Protein AF-A0AA44MS70-F1 (afdb_monomer_lite)

pLDDT: mean 76.44, std 12.52, range [34.97, 92.5]

Radius of gyration: 15.58 Å; chains: 1; bounding box: 32×40×52 Å

Foldseek 3Di:
DDDPPPQPPLPPPPCVVCVVLNDQDDDDQLQVLLVVQLVVVLVVLQQWLEWEQEPVRDIGHHPDPPGWYKYADASSSLSSQCSVPNPVSNVSCDSNRRIDTPCVVCVVPTDRPDPDPDDD

Organism: Streptococcus pneumoniae (NCBI:txid1313)

Structure (mmCIF, N/CA/C/O backbone):
data_AF-A0AA44MS70-F1
#
_entry.id   AF-A0AA44MS70-F1
#
loop_
_atom_site.group_PDB
_atom_site.id
_atom_site.type_symbol
_atom_site.label_atom_id
_atom_site.label_alt_id
_atom_site.label_comp_id
_atom_site.label_asym_id
_atom_site.label_entity_id
_atom_site.label_seq_id
_atom_site.pdbx_PDB_ins_code
_atom_site.Cartn_x
_atom_site.Cartn_y
_atom_site.Cartn_z
_atom_site.occupancy
_atom_site.B_iso_or_equiv
_atom_site.auth_seq_id
_atom_site.auth_comp_id
_atom_site.auth_asym_id
_atom_site.auth_atom_id
_atom_site.pdbx_PDB_model_num
ATOM 1 N N . MET A 1 1 ? -9.949 -15.477 16.845 1.00 34.97 1 MET A N 1
ATOM 2 C CA . MET A 1 1 ? -10.488 -14.371 16.024 1.00 34.97 1 M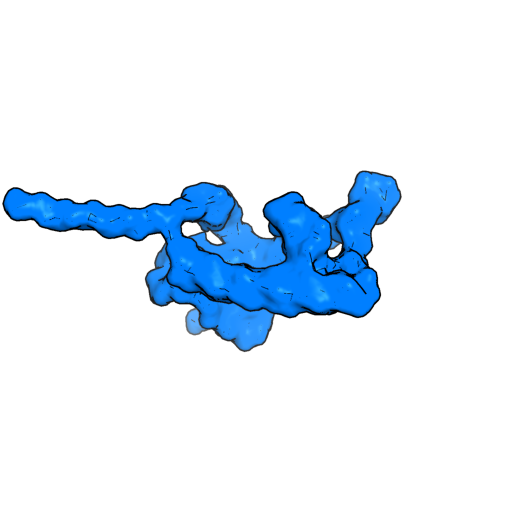ET A CA 1
ATOM 3 C C . MET A 1 1 ? -10.010 -14.583 14.599 1.00 34.97 1 MET A C 1
ATOM 5 O O . MET A 1 1 ? -8.809 -14.562 14.370 1.00 34.97 1 MET A O 1
ATOM 9 N N . THR A 1 2 ? -10.920 -14.893 13.683 1.00 37.78 2 THR A N 1
ATOM 10 C CA . THR A 1 2 ? -10.618 -15.271 12.297 1.00 37.78 2 THR A CA 1
ATOM 11 C C . THR A 1 2 ? -10.586 -14.002 11.450 1.00 37.78 2 THR A C 1
ATOM 13 O O . THR A 1 2 ? -11.607 -13.334 11.302 1.00 37.78 2 THR A O 1
ATOM 16 N N . VAL A 1 3 ? -9.416 -13.615 10.943 1.00 45.78 3 VAL A N 1
ATOM 17 C CA . VAL A 1 3 ? -9.315 -12.532 9.959 1.00 45.78 3 VAL A CA 1
ATOM 18 C C . VAL A 1 3 ? -9.850 -13.057 8.630 1.00 45.78 3 VAL A C 1
ATOM 20 O O . VAL A 1 3 ? -9.174 -13.793 7.923 1.00 45.78 3 VAL A O 1
ATOM 23 N N . GLU A 1 4 ? -11.102 -12.733 8.315 1.00 47.69 4 GLU A N 1
ATOM 24 C CA . GLU A 1 4 ? -11.677 -12.980 6.992 1.00 47.69 4 GLU A CA 1
ATOM 25 C C . GLU A 1 4 ? -10.878 -12.196 5.942 1.00 47.69 4 GLU A C 1
ATOM 27 O O . GLU A 1 4 ? -11.024 -10.976 5.801 1.00 47.69 4 GLU A O 1
ATOM 32 N N . THR A 1 5 ? -10.022 -12.907 5.217 1.00 53.03 5 THR A N 1
ATOM 33 C CA . THR A 1 5 ? -9.290 -12.439 4.043 1.00 53.03 5 THR A CA 1
ATOM 34 C C . THR A 1 5 ? -10.297 -12.084 2.950 1.00 53.03 5 THR A C 1
ATOM 36 O O . THR A 1 5 ? -10.779 -12.945 2.220 1.00 53.03 5 THR A O 1
ATOM 39 N N . SER A 1 6 ? -10.648 -10.802 2.829 1.00 57.31 6 SER A N 1
ATOM 40 C CA . SER A 1 6 ? -11.398 -10.307 1.672 1.00 57.31 6 SER A CA 1
ATOM 41 C C . SER A 1 6 ? -10.504 -10.320 0.448 1.00 57.31 6 SER A C 1
ATOM 43 O O . SER A 1 6 ? -9.782 -9.365 0.184 1.00 57.31 6 SER A O 1
ATOM 45 N N . GLN A 1 7 ? -10.550 -11.423 -0.287 1.00 49.72 7 GLN A N 1
ATOM 46 C CA . GLN A 1 7 ? -9.958 -11.525 -1.605 1.00 49.72 7 GLN A CA 1
ATOM 47 C C . GLN A 1 7 ? -10.969 -10.944 -2.598 1.00 49.72 7 GLN A C 1
ATOM 49 O O . GLN A 1 7 ? -12.010 -11.549 -2.848 1.00 49.72 7 GLN A O 1
ATOM 54 N N . THR A 1 8 ? -10.706 -9.755 -3.148 1.00 54.75 8 THR A N 1
ATOM 55 C CA . THR A 1 8 ? -11.412 -9.344 -4.368 1.00 54.75 8 THR A CA 1
ATOM 56 C C . THR A 1 8 ? -11.037 -10.378 -5.431 1.00 54.75 8 THR A C 1
ATOM 58 O O . THR A 1 8 ? -9.835 -10.568 -5.651 1.00 54.75 8 THR A O 1
ATOM 61 N N . PRO A 1 9 ? -11.990 -11.089 -6.064 1.00 47.00 9 PRO A N 1
ATOM 62 C CA . PRO A 1 9 ? -11.649 -11.975 -7.161 1.00 47.00 9 PRO A CA 1
ATOM 63 C C . PRO A 1 9 ? -10.962 -11.117 -8.217 1.00 47.00 9 PRO A C 1
ATOM 65 O O . PRO A 1 9 ? -11.544 -10.169 -8.741 1.00 47.00 9 PRO A O 1
ATOM 68 N N . SER A 1 10 ? -9.687 -11.415 -8.462 1.00 54.09 10 SER A N 1
ATOM 69 C CA . SER A 1 10 ? -8.934 -10.875 -9.582 1.00 54.09 10 SER A CA 1
ATOM 70 C C . SER A 1 10 ? -9.617 -11.412 -10.835 1.00 54.09 10 SER A C 1
ATOM 72 O O . SER A 1 10 ? -9.248 -12.461 -11.354 1.00 54.09 10 SER A O 1
ATOM 74 N N . ALA A 1 11 ? -10.699 -10.759 -11.267 1.00 56.47 11 ALA A N 1
ATOM 75 C CA . ALA A 1 11 ? -11.192 -10.906 -12.621 1.00 56.47 11 ALA A CA 1
ATOM 76 C C . ALA A 1 11 ? -9.963 -10.667 -13.495 1.00 56.47 11 ALA A C 1
ATOM 78 O O . ALA A 1 11 ? -9.352 -9.602 -13.387 1.00 56.47 11 ALA A O 1
ATOM 79 N N . ALA A 1 12 ? -9.522 -11.703 -14.214 1.00 60.31 12 ALA A N 1
ATOM 80 C CA . ALA A 1 12 ? -8.291 -11.666 -14.985 1.00 60.31 12 ALA A CA 1
ATOM 81 C C . ALA A 1 12 ? -8.294 -10.376 -15.808 1.00 60.31 12 ALA A C 1
ATOM 83 O O . ALA A 1 12 ? -9.164 -10.183 -16.656 1.00 60.31 12 ALA A O 1
ATOM 84 N N . ILE A 1 13 ? -7.403 -9.448 -15.456 1.00 63.19 13 ILE A N 1
ATOM 85 C CA . ILE A 1 13 ? -7.391 -8.116 -16.050 1.00 63.19 13 ILE A CA 1
ATOM 86 C C . ILE A 1 13 ? -7.158 -8.314 -17.539 1.00 63.19 13 ILE A C 1
ATOM 88 O O . ILE A 1 13 ? -6.119 -8.850 -17.925 1.00 63.19 13 ILE A O 1
ATOM 92 N N . ASP A 1 14 ? -8.114 -7.889 -18.358 1.00 72.19 14 ASP A N 1
ATOM 93 C CA . ASP A 1 14 ? -7.965 -7.911 -19.806 1.00 72.19 14 ASP A CA 1
ATOM 94 C C . ASP A 1 14 ? -6.777 -7.013 -20.183 1.00 72.19 14 ASP A C 1
ATOM 96 O O . ASP A 1 14 ? -6.837 -5.786 -20.060 1.00 72.19 14 ASP A O 1
ATOM 100 N N . SER A 1 15 ? -5.667 -7.636 -20.579 1.00 71.38 15 SER A N 1
ATOM 101 C CA . SER A 1 15 ? -4.415 -6.945 -20.876 1.00 71.38 15 SER A CA 1
ATOM 102 C C . SER A 1 15 ? -4.450 -6.160 -22.179 1.00 71.38 15 SER A C 1
ATOM 104 O O . SER A 1 15 ? -3.657 -5.227 -22.322 1.00 71.38 15 SER A O 1
ATOM 106 N N . ASP A 1 16 ? -5.350 -6.517 -23.097 1.00 71.25 16 ASP A N 1
ATOM 107 C CA . ASP A 1 16 ? -5.521 -5.819 -24.371 1.00 71.25 16 ASP A CA 1
ATOM 108 C C . ASP A 1 16 ? -6.358 -4.555 -24.174 1.00 71.25 16 ASP A C 1
ATOM 110 O O . ASP A 1 16 ? -6.078 -3.520 -24.779 1.00 71.25 16 ASP A O 1
ATOM 114 N N . ARG A 1 17 ? -7.328 -4.596 -23.252 1.00 68.19 17 ARG A N 1
ATOM 115 C CA . ARG A 1 17 ? -8.106 -3.412 -22.860 1.00 68.19 17 ARG A CA 1
ATOM 116 C C . ARG A 1 17 ? -7.404 -2.525 -21.828 1.00 68.19 17 ARG A C 1
ATOM 118 O O . ARG A 1 17 ? -7.538 -1.307 -21.900 1.00 68.19 17 ARG A O 1
ATOM 125 N N . TRP A 1 18 ? -6.655 -3.101 -20.883 1.00 70.75 18 TRP A N 1
ATOM 126 C CA . TRP A 1 18 ? -6.068 -2.379 -19.741 1.00 70.75 18 TRP A CA 1
ATOM 127 C C . TRP A 1 18 ? -4.578 -2.693 -19.524 1.00 70.75 18 TRP A C 1
ATOM 129 O O . TRP A 1 18 ? -4.176 -3.150 -18.446 1.00 70.75 18 TRP A O 1
ATOM 139 N N . PRO A 1 19 ? -3.704 -2.403 -20.505 1.00 73.44 19 PRO A N 1
ATOM 140 C CA . PRO A 1 19 ? -2.290 -2.779 -20.450 1.00 73.44 19 PRO A CA 1
ATOM 141 C C . PRO A 1 19 ? -1.532 -2.126 -19.287 1.00 73.44 19 PRO A C 1
ATOM 143 O O . PRO A 1 19 ? -0.645 -2.755 -18.705 1.00 73.44 19 PRO A O 1
ATOM 146 N N . ALA A 1 20 ? -1.892 -0.890 -18.919 1.00 68.25 20 ALA A N 1
ATOM 147 C CA . ALA A 1 20 ? -1.307 -0.186 -17.778 1.00 68.25 20 ALA A CA 1
ATOM 148 C C . ALA A 1 20 ? -1.627 -0.889 -16.453 1.00 68.25 20 ALA A C 1
ATOM 150 O O . ALA A 1 20 ? -0.748 -1.004 -15.608 1.00 68.25 20 ALA A O 1
ATOM 151 N N . VAL A 1 21 ? -2.834 -1.446 -16.305 1.00 70.75 21 VAL A N 1
ATOM 152 C CA . VAL A 1 21 ? -3.287 -2.175 -15.109 1.00 70.75 21 VAL A CA 1
ATOM 153 C C . VAL A 1 21 ? -2.753 -3.610 -15.096 1.00 70.75 21 VAL A C 1
ATOM 155 O O . VAL A 1 21 ? -2.405 -4.130 -14.044 1.00 70.75 21 VAL A O 1
ATOM 158 N N . ALA A 1 22 ? -2.589 -4.249 -16.253 1.00 69.31 22 ALA A N 1
ATOM 159 C CA . ALA A 1 22 ? -2.052 -5.608 -16.337 1.00 69.31 22 ALA A CA 1
ATOM 160 C C . ALA A 1 22 ? -0.532 -5.679 -16.083 1.00 69.31 22 ALA A C 1
ATOM 162 O O . ALA A 1 22 ? -0.028 -6.666 -15.544 1.00 69.31 22 ALA A O 1
ATOM 163 N N . LYS A 1 23 ? 0.228 -4.635 -16.447 1.00 77.75 23 LYS A N 1
ATOM 164 C CA . LYS A 1 23 ? 1.696 -4.633 -16.348 1.00 77.75 23 LYS A CA 1
ATOM 165 C C . LYS A 1 23 ? 2.187 -3.804 -15.163 1.00 77.75 23 LYS A C 1
ATOM 167 O O . LYS A 1 23 ? 2.045 -2.588 -15.130 1.00 77.75 23 LYS A O 1
ATOM 172 N N . VAL A 1 24 ? 2.863 -4.461 -14.222 1.00 76.12 24 VAL A N 1
ATOM 173 C CA . VAL A 1 24 ? 3.582 -3.773 -13.139 1.00 76.12 24 VAL A CA 1
ATOM 174 C C . VAL A 1 24 ? 4.830 -3.086 -13.713 1.00 76.12 24 VAL A C 1
ATOM 176 O O . VAL A 1 24 ? 5.598 -3.761 -14.409 1.00 76.12 24 VAL A O 1
ATOM 179 N N . PRO A 1 25 ? 5.092 -1.801 -13.402 1.00 78.81 25 PRO A N 1
ATOM 180 C CA . PRO A 1 25 ? 6.323 -1.116 -13.803 1.00 78.81 25 PRO A CA 1
ATOM 181 C C . PRO A 1 25 ? 7.588 -1.885 -13.377 1.00 78.81 25 PRO A C 1
ATOM 183 O O . PRO A 1 25 ? 7.678 -2.378 -12.251 1.00 78.81 25 PRO A O 1
ATOM 186 N N . ARG A 1 26 ? 8.581 -2.002 -14.271 1.00 81.44 26 ARG A N 1
ATOM 187 C CA . ARG A 1 26 ? 9.839 -2.750 -14.045 1.00 81.44 26 ARG A CA 1
ATOM 188 C C . ARG A 1 26 ? 11.069 -1.862 -14.269 1.00 81.44 26 ARG A C 1
ATOM 190 O O . ARG A 1 26 ? 10.975 -0.828 -14.921 1.00 81.44 26 ARG A O 1
ATOM 197 N N . GLY A 1 27 ? 12.220 -2.291 -13.746 1.00 84.44 27 GLY A N 1
ATOM 198 C CA . GLY A 1 27 ? 13.519 -1.623 -13.911 1.00 84.44 27 GLY A CA 1
ATOM 199 C C . GLY A 1 27 ? 14.017 -0.881 -12.659 1.00 84.44 27 GLY A C 1
ATOM 200 O O . GLY A 1 27 ? 13.277 -0.748 -11.681 1.00 84.44 27 GLY A O 1
ATOM 201 N N . PRO A 1 28 ? 15.273 -0.394 -12.670 1.00 76.94 28 PRO A N 1
ATOM 202 C CA . PRO A 1 28 ? 15.924 0.193 -11.494 1.00 76.94 28 PRO A CA 1
ATOM 203 C C . PRO A 1 28 ? 15.245 1.482 -11.009 1.00 76.94 28 PRO A C 1
ATOM 205 O O . PRO A 1 28 ? 15.031 1.648 -9.810 1.00 76.94 28 PRO A O 1
ATOM 208 N N . LEU A 1 29 ? 14.804 2.353 -11.924 1.00 77.50 29 LEU A N 1
ATOM 209 C CA . LEU A 1 29 ? 14.032 3.554 -11.573 1.00 77.50 29 LEU A CA 1
ATOM 210 C C . LEU A 1 29 ? 12.688 3.202 -10.917 1.00 77.50 29 LEU A C 1
ATOM 212 O O . LEU A 1 29 ? 12.292 3.827 -9.935 1.00 77.50 29 LEU A O 1
ATOM 216 N N . ALA A 1 30 ? 12.008 2.166 -11.420 1.00 75.38 30 ALA A N 1
ATOM 217 C CA . ALA A 1 30 ? 10.760 1.689 -10.834 1.00 75.38 30 ALA A CA 1
ATOM 218 C C . ALA A 1 30 ? 10.989 1.151 -9.412 1.00 75.38 30 ALA A C 1
ATOM 220 O O . ALA A 1 30 ? 10.219 1.476 -8.513 1.00 75.38 30 ALA A O 1
ATOM 221 N N . ALA A 1 31 ? 12.074 0.406 -9.180 1.00 77.44 31 ALA A N 1
ATOM 222 C CA . ALA A 1 31 ? 12.439 -0.084 -7.851 1.00 77.44 31 ALA A CA 1
ATOM 223 C C . ALA A 1 31 ? 12.741 1.058 -6.863 1.00 77.44 31 ALA A C 1
ATOM 225 O O . ALA A 1 31 ? 12.233 1.046 -5.742 1.00 77.44 31 ALA A O 1
ATOM 226 N N . ALA A 1 32 ? 13.495 2.077 -7.288 1.00 74.62 32 ALA A N 1
ATOM 227 C CA . ALA A 1 32 ? 13.778 3.249 -6.459 1.00 74.62 32 ALA A CA 1
ATOM 228 C C . ALA A 1 32 ? 12.494 4.025 -6.109 1.00 74.62 32 ALA A C 1
ATOM 230 O O . ALA A 1 32 ? 12.242 4.321 -4.940 1.00 74.62 32 ALA A O 1
ATOM 231 N N . SER A 1 33 ? 11.636 4.285 -7.104 1.00 73.12 33 SER A N 1
ATOM 232 C CA . SER A 1 33 ? 10.344 4.951 -6.884 1.00 73.12 33 SER A CA 1
ATOM 233 C C . SER A 1 33 ? 9.417 4.143 -5.968 1.00 73.12 33 SER A C 1
ATOM 235 O O . SER A 1 33 ? 8.727 4.719 -5.130 1.00 73.12 33 SER A O 1
ATOM 237 N N . ALA A 1 34 ? 9.461 2.809 -6.054 1.00 76.19 34 ALA A N 1
ATOM 238 C CA . ALA A 1 34 ? 8.693 1.919 -5.195 1.00 76.19 34 ALA A CA 1
ATOM 239 C C . ALA A 1 34 ? 9.151 1.991 -3.737 1.00 76.19 34 ALA A C 1
ATOM 241 O O . ALA A 1 34 ? 8.320 2.051 -2.836 1.00 76.19 34 ALA A O 1
ATOM 242 N N . ALA A 1 35 ? 10.461 2.038 -3.483 1.00 76.56 35 ALA A N 1
ATOM 243 C CA . ALA A 1 35 ? 10.978 2.187 -2.125 1.00 76.56 35 ALA A CA 1
ATOM 244 C C . ALA A 1 35 ? 10.488 3.496 -1.477 1.00 76.56 35 ALA A C 1
ATOM 246 O O . ALA A 1 35 ? 10.037 3.496 -0.327 1.00 76.56 35 ALA A O 1
ATOM 247 N N . ILE A 1 36 ? 10.506 4.597 -2.236 1.00 73.81 36 ILE A N 1
ATOM 248 C CA . ILE A 1 36 ? 9.984 5.898 -1.793 1.00 73.81 36 ILE A CA 1
ATOM 249 C C . ILE A 1 36 ? 8.473 5.811 -1.544 1.00 73.81 36 ILE A C 1
ATOM 251 O O . ILE A 1 36 ? 8.003 6.216 -0.480 1.00 73.81 36 ILE A O 1
ATOM 255 N N . ALA A 1 37 ? 7.718 5.234 -2.481 1.00 74.12 37 ALA A N 1
ATOM 256 C CA . ALA A 1 37 ? 6.270 5.085 -2.380 1.00 74.12 37 ALA A CA 1
ATOM 257 C C . ALA A 1 37 ? 5.846 4.217 -1.188 1.00 74.12 37 ALA A C 1
ATOM 259 O O . ALA A 1 37 ? 4.936 4.595 -0.459 1.00 74.12 37 ALA A O 1
ATOM 260 N N . ASN A 1 38 ? 6.527 3.098 -0.930 1.00 76.31 38 ASN A N 1
ATOM 261 C CA . ASN A 1 38 ? 6.256 2.235 0.222 1.00 76.31 38 ASN A CA 1
ATOM 262 C C . ASN A 1 38 ? 6.513 2.979 1.542 1.00 76.31 38 ASN A C 1
ATOM 264 O O . ASN A 1 38 ? 5.712 2.915 2.478 1.00 76.31 38 ASN A O 1
ATOM 268 N N . ARG A 1 39 ? 7.606 3.752 1.608 1.00 75.81 39 ARG A N 1
ATOM 269 C CA . ARG A 1 39 ? 7.912 4.583 2.778 1.00 75.81 39 ARG A CA 1
ATOM 270 C C . ARG A 1 39 ? 6.856 5.664 2.992 1.00 75.81 39 ARG A C 1
ATOM 272 O O . ARG A 1 39 ? 6.453 5.888 4.132 1.00 75.81 39 ARG A O 1
ATOM 279 N N . LEU A 1 40 ? 6.406 6.317 1.921 1.00 74.31 40 LEU A N 1
ATOM 280 C CA . LEU A 1 40 ? 5.344 7.314 1.994 1.00 74.31 40 LEU A CA 1
ATOM 281 C C . LEU A 1 40 ? 4.023 6.670 2.417 1.00 74.31 40 LEU A C 1
ATOM 283 O O . LEU A 1 40 ? 3.404 7.163 3.344 1.00 74.31 40 LEU A O 1
ATOM 287 N N . LEU A 1 41 ? 3.644 5.533 1.834 1.00 74.06 41 LEU A N 1
ATOM 288 C CA . LEU A 1 41 ? 2.409 4.819 2.158 1.00 74.06 41 LEU A CA 1
ATOM 289 C C . LEU A 1 41 ? 2.339 4.451 3.644 1.00 74.06 41 LEU A C 1
ATOM 291 O O . LEU A 1 41 ? 1.340 4.736 4.302 1.00 74.06 41 LEU A O 1
ATOM 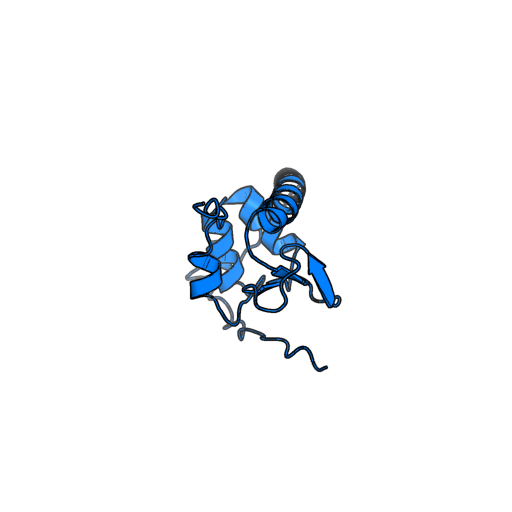295 N N . ARG A 1 42 ? 3.419 3.884 4.197 1.00 75.88 42 ARG A N 1
ATOM 296 C CA . ARG A 1 42 ? 3.493 3.549 5.628 1.00 75.88 42 ARG A CA 1
ATOM 297 C C . ARG A 1 42 ? 3.391 4.787 6.520 1.00 75.88 42 ARG A C 1
ATOM 299 O O . ARG A 1 42 ? 2.703 4.732 7.532 1.00 75.88 42 ARG A O 1
ATOM 306 N N . ARG A 1 43 ? 4.024 5.902 6.136 1.00 74.81 43 ARG A N 1
ATOM 307 C CA . ARG A 1 43 ? 3.926 7.182 6.864 1.00 74.81 43 ARG A CA 1
ATOM 308 C C . ARG A 1 43 ? 2.536 7.805 6.759 1.00 74.81 43 ARG A C 1
ATOM 310 O O . ARG A 1 43 ? 1.968 8.239 7.751 1.00 74.81 43 ARG A O 1
ATOM 317 N N . THR A 1 44 ? 1.946 7.842 5.575 1.00 68.75 44 THR A N 1
ATOM 318 C CA . THR A 1 44 ? 0.626 8.441 5.370 1.00 68.75 44 THR A CA 1
ATOM 319 C C . THR A 1 44 ? -0.455 7.636 6.084 1.00 68.75 44 THR A C 1
ATOM 321 O O . THR A 1 44 ? -1.350 8.223 6.682 1.00 68.75 44 THR A O 1
ATOM 324 N N . ALA A 1 45 ? -0.332 6.308 6.133 1.00 72.44 45 ALA A N 1
ATOM 325 C CA . ALA A 1 45 ? -1.240 5.467 6.905 1.00 72.44 45 ALA A CA 1
ATOM 326 C C . ALA A 1 45 ? -1.162 5.692 8.423 1.00 72.44 45 ALA A C 1
ATOM 328 O O . ALA A 1 45 ? -2.144 5.434 9.105 1.00 72.44 45 ALA A O 1
ATOM 329 N N . THR A 1 46 ? -0.048 6.202 8.967 1.00 71.75 46 THR A N 1
ATOM 330 C CA . THR A 1 46 ? -0.002 6.622 10.382 1.00 71.75 46 THR A CA 1
ATOM 331 C C . THR A 1 46 ? -0.692 7.961 10.642 1.00 71.75 46 THR A C 1
ATOM 333 O O . THR A 1 46 ? -1.016 8.261 11.786 1.00 71.75 46 THR A O 1
ATOM 336 N N . HIS A 1 47 ? -0.939 8.762 9.602 1.00 70.38 47 HIS A N 1
ATOM 337 C CA . HIS A 1 47 ? -1.612 10.061 9.714 1.00 70.38 47 HIS A CA 1
ATOM 338 C C . HIS A 1 47 ? -3.082 10.026 9.282 1.00 70.38 47 HIS A C 1
ATOM 340 O O . HIS A 1 47 ? -3.864 10.888 9.681 1.00 70.38 47 HIS A O 1
ATOM 346 N N . LEU A 1 48 ? -3.473 9.038 8.479 1.00 74.81 48 LEU A N 1
ATOM 347 C CA . LEU A 1 48 ? -4.864 8.769 8.146 1.00 74.81 48 LEU A CA 1
ATOM 348 C C . LEU A 1 48 ? -5.474 7.811 9.176 1.00 74.81 48 LEU A C 1
ATOM 350 O O . LEU A 1 48 ? -4.779 6.930 9.680 1.00 74.81 48 LEU A O 1
ATOM 354 N N . PRO A 1 49 ? -6.781 7.918 9.467 1.00 81.50 49 PRO A N 1
ATOM 355 C CA . PRO A 1 49 ? -7.483 6.953 10.304 1.00 81.50 49 PRO A CA 1
ATOM 356 C C . PRO A 1 49 ? -7.721 5.651 9.516 1.00 81.50 49 PRO A C 1
ATOM 358 O O . PRO A 1 49 ? -8.859 5.267 9.274 1.00 81.50 49 PRO A O 1
ATOM 361 N N . LEU A 1 50 ? -6.650 5.001 9.055 1.00 85.81 50 LEU A N 1
ATOM 362 C CA . LEU A 1 50 ? -6.667 3.797 8.229 1.00 85.81 50 LEU A CA 1
ATOM 363 C C . LEU A 1 50 ? -5.740 2.737 8.801 1.00 85.81 50 LEU A C 1
ATOM 365 O O . LEU A 1 50 ? -4.680 3.050 9.336 1.00 85.81 50 LEU A O 1
ATOM 369 N N . ARG A 1 51 ? -6.102 1.472 8.606 1.00 88.31 51 ARG A N 1
ATOM 370 C CA . ARG A 1 51 ? -5.213 0.337 8.865 1.00 88.31 51 ARG A CA 1
ATOM 371 C C . ARG A 1 51 ? -4.744 -0.273 7.560 1.00 88.31 51 ARG A C 1
ATOM 373 O O . ARG A 1 51 ? -5.559 -0.660 6.732 1.00 88.31 51 ARG A O 1
ATOM 380 N N . LEU A 1 52 ? -3.439 -0.410 7.399 1.00 88.31 52 LEU A N 1
ATOM 381 C CA . LEU A 1 52 ? -2.830 -1.296 6.416 1.00 88.31 52 LEU A CA 1
ATOM 382 C C . LEU A 1 52 ? -2.691 -2.666 7.067 1.00 88.31 52 LEU A C 1
ATOM 384 O O . LEU A 1 52 ? -1.998 -2.776 8.072 1.00 88.31 52 LEU A O 1
ATOM 388 N N . VAL A 1 53 ? -3.335 -3.684 6.512 1.00 89.81 53 VAL A N 1
ATOM 389 C CA . VAL A 1 53 ? -3.231 -5.078 6.951 1.00 89.81 53 VAL A CA 1
ATOM 390 C C . VAL A 1 53 ? -2.538 -5.853 5.842 1.00 89.81 53 VAL A C 1
ATOM 392 O O . VAL A 1 53 ? -3.037 -5.904 4.723 1.00 89.81 53 VAL A O 1
ATOM 395 N N . TYR A 1 54 ? -1.378 -6.425 6.120 1.00 88.12 54 TYR A N 1
ATOM 396 C CA . TYR A 1 54 ? -0.596 -7.180 5.148 1.00 88.12 54 TYR A CA 1
ATOM 397 C C . TYR A 1 54 ? -0.964 -8.666 5.191 1.00 88.12 54 TYR A C 1
ATOM 399 O O . TYR A 1 54 ? -1.563 -9.160 6.147 1.00 88.12 54 TYR A O 1
ATOM 407 N N . SER A 1 55 ? -0.599 -9.396 4.137 1.00 85.25 55 SER A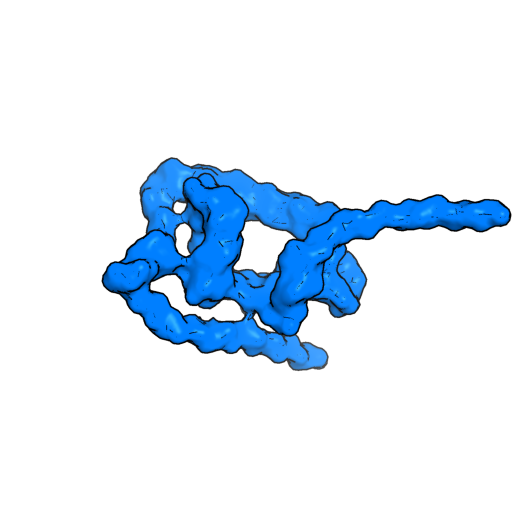 N 1
ATOM 408 C CA . SER A 1 55 ? -0.904 -10.832 4.018 1.00 85.25 55 SER A CA 1
ATOM 409 C C . SER A 1 55 ? -0.166 -11.709 5.037 1.00 85.25 55 SER A C 1
ATOM 411 O O . SER A 1 55 ? -0.598 -12.825 5.298 1.00 85.25 55 SER A O 1
ATOM 413 N N . ASP A 1 56 ? 0.913 -11.202 5.637 1.00 84.12 56 ASP A N 1
ATOM 414 C CA . ASP A 1 56 ? 1.637 -11.839 6.746 1.00 84.12 56 ASP A CA 1
ATOM 415 C C . ASP A 1 56 ? 0.968 -11.605 8.118 1.00 84.12 56 ASP A C 1
ATOM 417 O O . ASP A 1 56 ? 1.489 -12.027 9.148 1.00 84.12 56 ASP A O 1
ATOM 421 N N . GLY A 1 57 ? -0.184 -10.925 8.145 1.00 82.06 57 GLY A N 1
ATOM 422 C CA . GLY A 1 57 ? -0.914 -10.585 9.363 1.00 82.06 57 GLY A CA 1
ATOM 423 C C . GLY A 1 57 ? -0.387 -9.342 10.080 1.00 82.06 57 GLY A C 1
ATOM 424 O O . GLY A 1 57 ? -0.990 -8.917 11.067 1.00 82.06 57 GLY A O 1
ATOM 425 N N . THR A 1 58 ? 0.693 -8.719 9.596 1.00 86.62 58 THR A N 1
ATOM 426 C CA . THR A 1 58 ? 1.165 -7.454 10.163 1.00 86.62 58 THR A CA 1
ATOM 427 C C . THR A 1 58 ? 0.174 -6.334 9.858 1.00 86.62 58 THR A C 1
ATOM 429 O O . THR A 1 58 ? -0.449 -6.291 8.795 1.00 86.62 58 THR A O 1
ATOM 432 N N . ALA A 1 59 ? 0.014 -5.407 10.803 1.00 85.75 59 ALA A N 1
ATOM 433 C CA . ALA A 1 59 ? -0.829 -4.234 10.625 1.00 85.75 59 ALA A CA 1
ATOM 434 C C . ALA A 1 59 ? -0.064 -2.949 10.960 1.00 85.75 59 ALA A C 1
ATOM 436 O O . ALA A 1 59 ? 0.791 -2.921 11.842 1.00 85.75 59 ALA A O 1
ATOM 437 N N . THR A 1 60 ? -0.344 -1.869 10.238 1.00 85.56 60 THR A N 1
ATOM 438 C CA . THR A 1 60 ? 0.246 -0.541 10.472 1.00 85.56 60 THR A CA 1
ATOM 439 C C . THR A 1 60 ? -0.817 0.537 10.270 1.00 85.56 60 THR A C 1
ATOM 441 O O . THR A 1 60 ? -1.711 0.363 9.446 1.00 85.56 60 THR A O 1
ATOM 444 N N . GLY A 1 61 ? -0.715 1.662 10.978 1.00 84.12 61 GLY A N 1
ATOM 445 C CA . GLY A 1 61 ? -1.645 2.789 10.860 1.00 84.12 61 GLY A CA 1
ATOM 446 C C . GLY A 1 61 ? -2.467 2.989 12.130 1.00 84.12 61 GLY A C 1
ATOM 447 O O . GLY A 1 61 ? -1.933 2.856 13.230 1.00 84.12 61 GLY A O 1
ATOM 448 N N . ALA A 1 62 ? -3.746 3.329 11.987 1.00 79.50 62 ALA A N 1
ATOM 449 C CA . ALA A 1 62 ? -4.638 3.620 13.105 1.00 79.50 62 ALA A CA 1
ATOM 450 C C . ALA A 1 62 ? -4.718 2.459 14.115 1.00 79.50 62 ALA A C 1
ATOM 452 O O . ALA A 1 62 ? -4.977 1.314 13.745 1.00 79.50 62 ALA A O 1
ATOM 453 N N . ALA A 1 63 ? -4.555 2.776 15.402 1.00 72.62 63 ALA A N 1
ATOM 454 C CA . ALA A 1 63 ? -4.678 1.801 16.488 1.00 72.62 63 ALA A CA 1
ATOM 455 C C . ALA A 1 63 ? -6.135 1.359 16.736 1.00 72.62 63 ALA A C 1
ATOM 457 O O . ALA A 1 63 ? -6.358 0.297 17.311 1.00 72.62 63 ALA A O 1
ATOM 458 N N . ASP A 1 64 ? -7.123 2.151 16.297 1.00 79.12 64 ASP A N 1
ATOM 459 C CA . ASP A 1 64 ? -8.547 1.847 16.470 1.00 79.12 64 ASP A CA 1
ATOM 460 C C . ASP A 1 64 ? -8.964 0.611 15.645 1.00 79.12 64 ASP A C 1
ATOM 462 O O . ASP A 1 64 ? -8.886 0.629 14.408 1.00 79.12 64 ASP A O 1
ATOM 466 N N . PRO A 1 65 ? -9.489 -0.451 16.289 1.00 75.56 65 PRO A N 1
ATOM 467 C CA . PRO A 1 65 ? -9.980 -1.630 15.601 1.00 75.56 65 PRO A CA 1
ATOM 468 C C . PRO A 1 65 ? -11.131 -1.392 14.603 1.00 75.56 65 PRO A C 1
ATOM 470 O O . PRO A 1 65 ? -11.387 -2.245 13.748 1.00 75.56 65 PRO A O 1
ATOM 473 N N . ARG A 1 66 ? -11.836 -0.260 14.714 1.00 80.94 66 ARG A N 1
ATOM 474 C CA . ARG A 1 66 ? -12.970 0.144 13.861 1.00 80.94 66 ARG A CA 1
ATOM 475 C C . ARG A 1 66 ? -12.545 0.986 12.654 1.00 80.94 66 ARG A C 1
ATOM 477 O O . ARG A 1 66 ? -13.376 1.326 11.796 1.00 80.94 66 ARG A O 1
ATOM 484 N N . ALA A 1 67 ? -11.260 1.327 12.568 1.00 84.19 67 ALA A N 1
ATOM 485 C CA . ALA A 1 67 ? -10.724 2.064 11.440 1.00 84.19 67 ALA A CA 1
ATOM 486 C C . ALA A 1 67 ? -10.853 1.250 10.128 1.00 84.19 67 ALA A C 1
ATOM 488 O O . ALA A 1 67 ? -10.618 0.032 10.113 1.00 84.19 67 ALA A O 1
ATOM 489 N N . PRO A 1 68 ? -11.224 1.906 9.010 1.00 87.75 68 PRO A N 1
ATOM 490 C CA . PRO A 1 68 ? -11.275 1.272 7.701 1.00 87.75 68 PRO A CA 1
ATOM 491 C C . PRO A 1 68 ? -9.918 0.661 7.347 1.00 87.75 68 PRO A C 1
ATOM 493 O O . PRO A 1 68 ? -8.864 1.206 7.677 1.00 87.75 68 PRO A O 1
ATOM 496 N N . SER A 1 69 ? -9.946 -0.512 6.717 1.00 88.50 69 SER A N 1
ATOM 497 C CA . SER A 1 69 ? -8.744 -1.321 6.490 1.00 88.50 69 SER A CA 1
ATOM 498 C C . SER A 1 69 ? -8.469 -1.511 5.000 1.00 88.50 69 SER A C 1
ATOM 500 O O . SER A 1 69 ? -9.375 -1.875 4.247 1.00 88.50 69 SER A O 1
ATOM 502 N N . LEU A 1 70 ? -7.224 -1.271 4.591 1.00 90.00 70 LEU A N 1
ATOM 503 C CA . LEU A 1 70 ? -6.650 -1.726 3.328 1.00 90.00 70 LEU A CA 1
ATOM 504 C C . LEU A 1 70 ? -5.942 -3.057 3.564 1.00 90.00 70 LEU A C 1
ATOM 506 O O . LEU A 1 70 ? -4.953 -3.108 4.293 1.00 90.00 70 LEU A O 1
ATOM 510 N N . PHE A 1 71 ? -6.404 -4.107 2.901 1.00 91.75 71 PHE A N 1
ATOM 511 C CA . PHE A 1 71 ? -5.722 -5.392 2.845 1.00 91.75 71 PHE A CA 1
ATOM 512 C C . PHE A 1 71 ? -4.705 -5.364 1.708 1.00 91.75 71 PHE A C 1
ATOM 514 O O . PHE A 1 71 ? -5.079 -5.237 0.547 1.00 91.75 71 PHE A O 1
ATOM 521 N N . ILE A 1 72 ? -3.41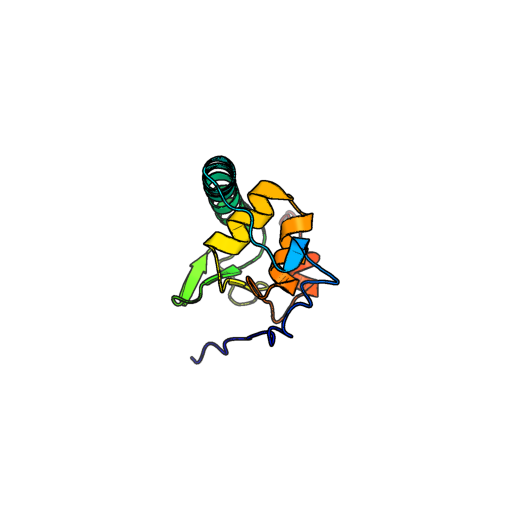9 -5.441 2.033 1.00 90.56 72 ILE A N 1
ATOM 522 C CA . ILE A 1 72 ? -2.313 -5.391 1.080 1.00 90.56 72 ILE A CA 1
ATOM 523 C C . ILE A 1 72 ? -1.888 -6.820 0.733 1.00 90.56 72 ILE A C 1
ATOM 525 O O . ILE A 1 72 ? -1.332 -7.548 1.563 1.00 90.56 72 ILE A O 1
ATOM 529 N N . HIS A 1 73 ? -2.127 -7.211 -0.519 1.00 90.25 73 HIS A N 1
ATOM 530 C CA . HIS A 1 73 ? -1.790 -8.537 -1.037 1.00 90.25 73 HIS A CA 1
ATOM 531 C C . HIS A 1 73 ? -0.418 -8.569 -1.709 1.00 90.25 73 HIS A C 1
ATOM 533 O O . HIS A 1 73 ? 0.343 -9.516 -1.531 1.00 90.25 73 HIS A O 1
ATOM 539 N N . ARG A 1 74 ? -0.083 -7.526 -2.481 1.00 88.81 74 ARG A N 1
ATOM 540 C CA . ARG A 1 74 ? 1.163 -7.453 -3.265 1.00 88.81 74 ARG A CA 1
ATOM 541 C C . ARG A 1 74 ? 1.885 -6.122 -3.012 1.00 88.81 74 ARG A C 1
ATOM 543 O O . ARG A 1 74 ? 1.845 -5.243 -3.874 1.00 88.81 74 ARG A O 1
ATOM 550 N N . PRO A 1 75 ? 2.551 -5.953 -1.852 1.00 88.31 75 PRO A N 1
ATOM 551 C CA . PRO A 1 75 ? 3.108 -4.667 -1.424 1.00 88.31 75 PRO A CA 1
ATOM 552 C C . PRO A 1 75 ? 4.126 -4.081 -2.412 1.00 88.31 75 PRO A C 1
ATOM 554 O O . PRO A 1 75 ? 4.083 -2.885 -2.688 1.00 88.31 75 PRO A O 1
ATOM 557 N N . ASP A 1 76 ? 4.994 -4.907 -3.005 1.00 87.56 76 ASP A N 1
ATOM 558 C CA . ASP A 1 76 ? 5.972 -4.440 -3.997 1.00 87.56 76 ASP A CA 1
ATOM 559 C C . ASP A 1 76 ? 5.330 -3.965 -5.305 1.00 87.56 76 ASP A C 1
ATOM 561 O O . ASP A 1 76 ? 5.793 -2.997 -5.909 1.00 87.56 76 ASP A O 1
ATOM 565 N N . ALA A 1 77 ? 4.270 -4.638 -5.759 1.00 87.19 77 ALA A N 1
ATOM 566 C CA . ALA A 1 77 ? 3.576 -4.281 -6.995 1.00 87.19 77 ALA A CA 1
ATOM 567 C C . ALA A 1 77 ? 2.799 -2.964 -6.824 1.00 87.19 77 ALA A C 1
ATOM 569 O O . ALA A 1 77 ? 2.992 -2.040 -7.619 1.00 87.19 77 ALA A O 1
ATOM 570 N N . LEU A 1 78 ? 2.081 -2.844 -5.701 1.00 87.44 78 LEU A N 1
ATOM 571 C CA . LEU A 1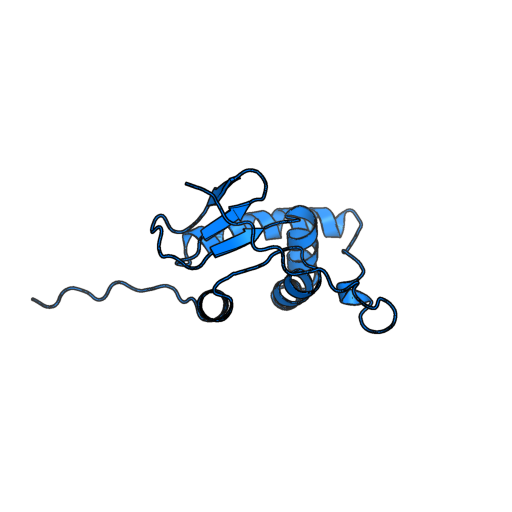 78 ? 1.409 -1.619 -5.265 1.00 87.44 78 LEU A CA 1
ATOM 572 C C . LEU A 1 78 ? 2.393 -0.445 -5.197 1.00 87.44 78 LEU A C 1
ATOM 574 O O . LEU A 1 78 ? 2.161 0.618 -5.772 1.00 87.44 78 LEU A O 1
ATOM 578 N N . ALA A 1 79 ? 3.533 -0.640 -4.529 1.00 86.06 79 ALA A N 1
ATOM 579 C CA . ALA A 1 79 ? 4.542 0.400 -4.378 1.00 86.06 79 ALA A CA 1
ATOM 580 C C . ALA A 1 79 ? 5.127 0.844 -5.729 1.00 86.06 79 ALA A C 1
ATOM 582 O O . ALA A 1 79 ? 5.313 2.039 -5.952 1.00 86.06 79 ALA A O 1
ATOM 583 N N . ARG A 1 80 ? 5.370 -0.089 -6.660 1.00 85.69 80 ARG A N 1
ATOM 584 C CA . A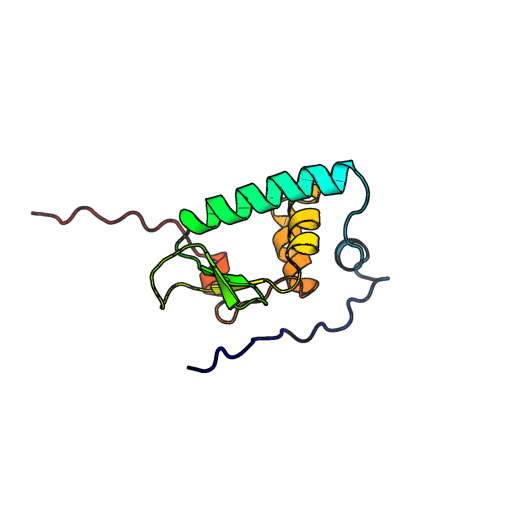RG A 1 80 ? 5.847 0.230 -8.019 1.00 85.69 80 ARG A CA 1
ATOM 585 C C . ARG A 1 80 ? 4.833 1.045 -8.816 1.00 85.69 80 ARG A C 1
ATOM 587 O O . ARG A 1 80 ? 5.238 1.976 -9.510 1.00 85.69 80 ARG A O 1
ATOM 594 N N . ARG A 1 81 ? 3.536 0.740 -8.712 1.00 85.75 81 ARG A N 1
ATOM 595 C CA . ARG A 1 81 ? 2.480 1.523 -9.377 1.00 85.75 81 ARG A CA 1
ATOM 596 C C . ARG A 1 81 ? 2.318 2.903 -8.778 1.00 85.75 81 ARG A C 1
ATOM 598 O O . ARG A 1 81 ? 2.280 3.870 -9.528 1.00 85.75 81 ARG A O 1
ATOM 605 N N . ILE A 1 82 ? 2.293 3.017 -7.452 1.00 85.94 82 ILE A N 1
ATOM 606 C CA . ILE A 1 82 ? 2.227 4.323 -6.785 1.00 85.94 82 ILE A CA 1
ATOM 607 C C . ILE A 1 82 ? 3.462 5.160 -7.139 1.00 85.94 82 ILE A C 1
ATOM 609 O O . ILE A 1 82 ? 3.332 6.331 -7.482 1.00 85.94 82 ILE A O 1
ATOM 613 N N . GLY A 1 83 ? 4.657 4.565 -7.117 1.00 80.00 83 GLY A N 1
ATOM 614 C CA . GLY A 1 83 ? 5.899 5.261 -7.458 1.00 80.00 83 GLY A CA 1
ATOM 615 C C . GLY A 1 83 ? 5.937 5.770 -8.900 1.00 80.00 83 GLY A C 1
ATOM 616 O O . GLY A 1 83 ? 6.527 6.815 -9.165 1.00 80.00 83 GLY A O 1
ATOM 617 N N . ARG A 1 84 ? 5.287 5.061 -9.831 1.00 82.38 84 ARG A N 1
ATOM 618 C CA . ARG A 1 84 ? 5.269 5.415 -11.255 1.00 82.38 84 ARG A CA 1
ATOM 619 C C . ARG A 1 84 ? 4.096 6.317 -11.655 1.00 82.38 84 ARG A C 1
ATOM 621 O O . ARG A 1 84 ? 4.296 7.210 -12.470 1.00 82.38 84 ARG A O 1
ATOM 628 N N . HIS A 1 85 ? 2.895 6.066 -11.135 1.00 79.69 85 HIS A N 1
ATOM 629 C CA . HIS A 1 85 ? 1.634 6.691 -11.571 1.00 79.69 85 HIS A CA 1
ATOM 630 C C . HIS A 1 85 ? 0.977 7.563 -10.483 1.00 79.69 85 HIS A C 1
ATOM 632 O O . HIS A 1 85 ? -0.105 8.111 -10.695 1.00 79.69 85 HIS A O 1
ATOM 638 N N . GLY A 1 86 ? 1.595 7.702 -9.306 1.00 80.06 86 GLY A N 1
ATOM 639 C CA . GLY A 1 86 ? 1.054 8.496 -8.203 1.00 80.06 86 GLY A CA 1
ATOM 640 C C . GLY A 1 86 ? -0.296 7.965 -7.711 1.00 80.06 86 GLY A C 1
ATOM 641 O O . GLY A 1 86 ? -0.473 6.760 -7.526 1.00 80.06 86 GLY A O 1
ATOM 642 N N . LEU A 1 87 ? -1.266 8.865 -7.511 1.00 82.00 87 LEU A N 1
ATOM 643 C CA . LEU A 1 87 ? -2.611 8.520 -7.027 1.00 82.00 87 LEU A CA 1
ATOM 644 C C . LEU A 1 87 ? -3.381 7.604 -7.987 1.00 82.00 87 LEU A C 1
ATOM 646 O O . LEU A 1 87 ? -4.133 6.749 -7.527 1.00 82.00 87 LEU A O 1
ATOM 650 N N . ILE A 1 88 ? -3.159 7.728 -9.300 1.00 82.56 88 ILE A N 1
ATOM 651 C CA . ILE A 1 88 ? -3.777 6.840 -10.300 1.00 82.56 88 ILE A CA 1
ATOM 652 C C . ILE A 1 88 ? -3.341 5.394 -10.044 1.00 82.56 88 ILE A C 1
ATOM 654 O O . ILE A 1 88 ? -4.159 4.475 -10.077 1.00 82.56 88 ILE A O 1
ATOM 658 N N . GLY A 1 89 ? -2.074 5.210 -9.661 1.00 84.38 89 GLY A N 1
ATOM 659 C CA . GLY A 1 89 ? -1.518 3.916 -9.288 1.00 84.38 89 GLY A CA 1
ATOM 660 C C . GLY A 1 89 ? -2.274 3.236 -8.146 1.00 84.38 89 GLY A C 1
ATOM 661 O O . GLY A 1 89 ? -2.318 2.013 -8.120 1.00 84.38 89 GLY A O 1
ATOM 662 N N . ILE A 1 90 ? -2.930 3.978 -7.245 1.00 86.88 90 ILE A N 1
ATOM 663 C CA . ILE A 1 90 ? -3.752 3.394 -6.170 1.00 86.88 90 ILE A CA 1
ATOM 664 C C . ILE A 1 90 ? -4.982 2.689 -6.756 1.00 86.88 90 ILE A C 1
ATOM 666 O O . ILE A 1 90 ? -5.260 1.545 -6.391 1.00 86.88 90 ILE A O 1
ATOM 670 N N . GLY A 1 91 ? -5.687 3.345 -7.684 1.00 86.88 91 GLY A N 1
ATOM 671 C CA . GLY A 1 91 ? -6.855 2.777 -8.362 1.00 86.88 91 GLY A CA 1
ATOM 672 C C . GLY A 1 91 ? -6.489 1.586 -9.248 1.00 86.88 91 GLY A C 1
ATOM 673 O O . GLY A 1 91 ? -7.126 0.539 -9.170 1.00 86.88 91 GLY A O 1
ATOM 674 N N . GLU A 1 92 ? -5.401 1.693 -10.012 1.00 88.06 92 GLU A N 1
ATOM 675 C CA . GLU A 1 92 ? -4.901 0.574 -10.823 1.00 88.06 92 GLU A CA 1
ATOM 676 C C . GLU A 1 92 ? -4.507 -0.631 -9.962 1.00 88.06 92 GLU A C 1
ATOM 678 O O . GLU A 1 92 ? -4.805 -1.767 -10.314 1.00 88.06 92 GLU A O 1
ATOM 683 N N . SER A 1 93 ? -3.873 -0.393 -8.812 1.00 86.56 93 SER A N 1
ATOM 684 C CA . SER A 1 93 ? -3.485 -1.458 -7.882 1.00 86.56 93 SER A CA 1
ATOM 685 C C . SER A 1 93 ? -4.701 -2.159 -7.264 1.00 86.56 93 SER A C 1
ATOM 687 O O . SER A 1 93 ? -4.645 -3.359 -6.999 1.00 86.56 93 SER A O 1
ATOM 689 N N . TYR A 1 94 ? -5.806 -1.432 -7.052 1.00 87.50 94 TYR A N 1
ATOM 690 C CA . TYR A 1 94 ? -7.075 -2.014 -6.600 1.00 87.50 94 TYR A CA 1
ATOM 691 C C . TYR A 1 94 ? -7.662 -2.932 -7.674 1.00 87.50 94 TYR A C 1
ATOM 693 O O . TYR A 1 94 ? -7.971 -4.090 -7.403 1.00 87.50 94 TYR A O 1
ATOM 701 N N . MET A 1 95 ? -7.734 -2.442 -8.917 1.00 88.62 95 MET A N 1
ATOM 702 C CA . MET A 1 95 ? -8.193 -3.230 -10.068 1.00 88.62 95 MET A CA 1
ATOM 703 C C . MET A 1 95 ? -7.297 -4.448 -10.323 1.00 88.62 95 MET A C 1
ATOM 705 O O . MET A 1 95 ? -7.781 -5.497 -10.739 1.00 88.62 95 MET A O 1
ATOM 709 N N . ALA A 1 96 ? -5.999 -4.326 -10.029 1.00 87.75 96 ALA A N 1
ATOM 710 C CA . ALA A 1 96 ? -5.030 -5.408 -10.139 1.00 87.75 96 ALA A CA 1
ATOM 711 C C . ALA A 1 96 ? -5.009 -6.395 -8.967 1.00 87.75 96 ALA A C 1
ATOM 713 O O . ALA A 1 96 ? -4.241 -7.357 -9.000 1.00 87.75 96 ALA A O 1
ATOM 714 N N . GLY A 1 97 ? -5.842 -6.190 -7.942 1.00 87.94 97 GLY A N 1
ATOM 715 C CA . GLY A 1 97 ? -5.897 -7.064 -6.768 1.00 87.94 97 GLY A CA 1
ATOM 716 C C . GLY A 1 97 ? -4.642 -6.995 -5.894 1.00 87.94 97 GLY A C 1
ATOM 717 O O . GLY A 1 97 ? -4.382 -7.890 -5.093 1.00 87.94 97 GLY A O 1
ATOM 718 N N . GLU A 1 98 ? -3.834 -5.946 -6.040 1.00 90.88 98 GLU A N 1
ATOM 719 C CA . GLU A 1 98 ? -2.641 -5.731 -5.221 1.00 90.88 98 GLU A CA 1
ATOM 720 C C . GLU A 1 98 ? -3.022 -5.246 -3.815 1.00 90.88 98 GLU A C 1
ATOM 722 O O . GLU A 1 98 ? -2.293 -5.504 -2.851 1.00 90.88 98 GLU A O 1
ATOM 727 N N . TRP A 1 99 ? -4.195 -4.617 -3.686 1.00 92.50 99 TRP A N 1
ATOM 728 C CA . TRP A 1 99 ? -4.867 -4.367 -2.417 1.00 92.50 99 TRP A CA 1
ATOM 729 C C . TRP A 1 99 ? -6.394 -4.447 -2.547 1.00 92.50 99 TRP A C 1
ATOM 731 O O . TRP A 1 99 ? -6.947 -4.302 -3.636 1.00 92.50 99 TRP A O 1
ATOM 741 N N . ALA A 1 100 ? -7.073 -4.649 -1.419 1.00 91.00 100 ALA A N 1
ATOM 742 C CA . ALA A 1 100 ? -8.527 -4.715 -1.315 1.00 91.00 100 ALA A CA 1
ATOM 743 C C . ALA A 1 100 ? -9.034 -4.002 -0.051 1.00 91.00 100 ALA A C 1
ATOM 745 O O . ALA A 1 100 ? -8.273 -3.684 0.864 1.00 91.00 100 ALA A O 1
ATOM 746 N N . SER A 1 101 ? -10.341 -3.758 0.030 1.00 90.44 101 SER A N 1
ATOM 747 C CA . SER A 1 101 ? -10.982 -3.264 1.251 1.00 90.44 101 SER A CA 1
ATOM 748 C C . SER A 1 101 ? -12.425 -3.744 1.346 1.00 90.44 101 SER A C 1
ATOM 750 O O . SER A 1 101 ? -13.136 -3.744 0.345 1.00 90.44 101 SER A O 1
ATOM 752 N N . LYS A 1 102 ? -12.862 -4.090 2.565 1.00 87.00 102 LYS A N 1
ATOM 753 C CA . LYS A 1 102 ? -14.283 -4.315 2.890 1.00 87.00 102 LYS A CA 1
ATOM 754 C C . LYS A 1 102 ? -15.082 -3.010 2.928 1.00 87.00 102 LYS A C 1
ATOM 756 O O . LYS A 1 102 ? -16.270 -3.003 2.654 1.00 87.00 102 LYS A O 1
ATOM 761 N N . GLU A 1 103 ? -14.407 -1.902 3.225 1.00 85.50 103 GLU A N 1
ATOM 762 C CA . GLU A 1 103 ? -15.009 -0.598 3.503 1.00 85.50 103 GLU A CA 1
ATOM 763 C C . GLU A 1 103 ? -14.480 0.450 2.509 1.00 85.50 103 GLU A C 1
ATOM 765 O O . GLU A 1 103 ? -14.018 1.523 2.907 1.00 85.50 103 GLU A O 1
ATOM 770 N N . LEU A 1 104 ? -14.488 0.123 1.209 1.00 85.06 104 LEU A N 1
ATOM 771 C CA . LEU A 1 104 ? -13.805 0.897 0.162 1.00 85.06 104 LEU A CA 1
ATOM 772 C C . LEU A 1 104 ? -14.161 2.391 0.194 1.00 85.06 104 LEU A C 1
ATOM 774 O O . LEU A 1 104 ? -13.276 3.242 0.158 1.00 85.06 104 LEU A O 1
ATOM 778 N N . THR A 1 105 ? -15.441 2.729 0.346 1.00 85.81 105 THR A N 1
ATOM 779 C CA . THR A 1 105 ? -15.891 4.127 0.432 1.00 85.81 105 THR A CA 1
ATOM 780 C C . THR A 1 105 ? -15.296 4.852 1.638 1.00 85.81 105 THR A C 1
ATOM 782 O O . THR A 1 105 ? -14.835 5.990 1.514 1.00 85.81 105 THR A O 1
ATOM 785 N N . ARG A 1 106 ? -15.258 4.194 2.806 1.00 84.19 106 ARG A N 1
ATOM 786 C CA . ARG A 1 106 ? -14.660 4.770 4.020 1.00 84.19 106 ARG A CA 1
ATOM 787 C C . ARG A 1 106 ? -13.151 4.928 3.879 1.00 84.19 106 ARG A C 1
ATOM 789 O O . ARG A 1 106 ? -12.611 5.893 4.405 1.00 84.19 106 ARG A O 1
ATOM 796 N N . VAL A 1 107 ? -12.487 4.019 3.162 1.00 84.19 107 VAL A N 1
ATOM 797 C CA . VAL A 1 107 ? -11.067 4.147 2.815 1.00 84.19 107 VAL A CA 1
ATOM 798 C C . VAL A 1 107 ? -10.828 5.389 1.954 1.00 84.19 107 VAL A C 1
ATOM 800 O O . VAL A 1 107 ? -10.007 6.232 2.314 1.00 84.19 107 VAL A O 1
ATOM 803 N N . LEU A 1 108 ? -11.569 5.536 0.854 1.00 84.56 108 LEU A N 1
ATOM 804 C CA . LEU A 1 108 ? -11.348 6.597 -0.137 1.00 84.56 108 LEU A CA 1
ATOM 805 C C . LEU A 1 108 ? -11.773 7.989 0.347 1.00 84.56 108 LEU A C 1
ATOM 807 O O . LEU A 1 108 ? -11.228 8.990 -0.102 1.00 84.56 108 LEU A O 1
ATOM 811 N N . THR A 1 109 ? -12.720 8.050 1.283 1.00 82.56 109 THR A N 1
ATOM 812 C CA . THR A 1 109 ? -13.206 9.306 1.883 1.00 82.56 109 THR A CA 1
ATOM 813 C C . THR A 1 109 ? -12.551 9.578 3.240 1.00 82.56 109 THR A C 1
ATOM 815 O O . THR A 1 109 ? -12.886 10.555 3.919 1.00 82.56 109 THR A O 1
ATOM 818 N N . SER A 1 110 ? -11.631 8.708 3.675 1.00 76.75 110 SER A N 1
ATOM 819 C CA . SER A 1 110 ? -10.927 8.912 4.933 1.00 76.75 110 SER A CA 1
ATOM 820 C C . SER A 1 110 ? -10.169 10.231 4.872 1.00 76.75 110 SER A C 1
ATOM 822 O O . SER A 1 110 ? -9.398 10.520 3.959 1.00 76.75 110 SER A O 1
ATOM 824 N N . ARG A 1 111 ? -10.441 11.063 5.865 1.00 74.19 111 ARG A N 1
ATOM 825 C CA . ARG A 1 111 ? -9.781 12.343 6.061 1.00 74.19 111 ARG A CA 1
ATOM 826 C C . ARG A 1 111 ? -9.144 12.319 7.433 1.00 74.19 111 ARG A C 1
ATOM 828 O O . ARG A 1 111 ? -9.603 11.596 8.318 1.00 74.19 111 ARG A O 1
ATOM 835 N N . ILE A 1 112 ? -8.116 13.129 7.619 1.00 67.56 112 ILE A N 1
ATOM 836 C CA . ILE A 1 112 ? -7.532 13.353 8.937 1.00 67.56 112 ILE A CA 1
ATOM 837 C C . ILE A 1 112 ? -8.651 13.882 9.845 1.00 67.56 112 ILE A C 1
ATOM 839 O O . ILE A 1 112 ? -9.224 14.940 9.577 1.00 67.56 112 ILE A O 1
ATOM 843 N N . HIS A 1 113 ? -9.019 13.120 10.878 1.00 62.72 113 HIS A N 1
ATOM 844 C CA . HIS A 1 113 ? -9.935 13.614 11.899 1.00 62.72 113 HIS A CA 1
ATOM 845 C C . HIS A 1 113 ? -9.145 14.567 12.791 1.00 62.72 113 HIS A C 1
ATOM 847 O O . HIS A 1 113 ? -8.296 14.133 13.564 1.00 62.72 113 HIS A O 1
ATOM 853 N N . ILE A 1 114 ? -9.393 15.867 12.647 1.00 59.78 114 ILE A N 1
ATOM 854 C CA . ILE A 1 114 ? -8.878 16.868 13.577 1.00 59.78 114 ILE A CA 1
ATOM 855 C C . ILE A 1 114 ? -9.768 16.779 14.824 1.00 59.78 114 ILE A C 1
ATOM 857 O O . ILE A 1 114 ? -10.962 17.088 14.702 1.00 59.78 114 ILE A O 1
ATOM 861 N N . PRO A 1 115 ? -9.249 16.336 15.987 1.00 54.34 115 PRO A N 1
ATOM 862 C CA . PRO A 1 115 ? -10.035 16.318 17.211 1.00 54.34 115 PRO A CA 1
ATOM 863 C C . PRO A 1 115 ? -10.519 17.742 17.485 1.00 54.34 115 PRO A C 1
ATOM 865 O O . PRO A 1 115 ? -9.724 18.681 17.545 1.00 54.34 115 PRO A O 1
ATOM 868 N N . GLN A 1 116 ? -11.838 17.912 17.570 1.00 51.94 116 GLN A N 1
ATOM 869 C CA . GLN A 1 116 ? -12.418 19.200 17.927 1.00 51.94 116 GLN A CA 1
ATOM 870 C C . GLN A 1 116 ? -11.998 19.519 19.367 1.00 51.94 116 GLN A C 1
ATOM 872 O O . GLN A 1 116 ? -12.096 18.628 20.216 1.00 51.94 116 GLN A O 1
ATOM 877 N N . PRO A 1 117 ? -11.531 20.744 19.667 1.00 57.22 117 PRO A N 1
ATOM 878 C CA . PRO A 1 117 ? -11.274 21.121 21.046 1.00 57.22 117 PRO A CA 1
ATOM 879 C C . PRO A 1 117 ? -12.579 20.974 21.829 1.00 57.22 117 PRO A C 1
ATOM 881 O O . PRO A 1 117 ? -13.625 21.477 21.411 1.00 57.22 117 PRO A O 1
ATOM 884 N N . THR A 1 118 ? -12.527 20.254 22.948 1.00 62.97 118 THR A N 1
ATOM 885 C CA . THR A 1 118 ? -13.623 20.208 23.914 1.00 62.97 118 THR A CA 1
ATOM 886 C C . THR A 1 118 ? -13.922 21.640 24.332 1.00 62.97 118 THR A C 1
ATOM 888 O O . THR A 1 118 ? -13.065 22.297 24.927 1.00 62.97 118 THR A O 1
ATOM 891 N N . ARG A 1 119 ? -15.099 22.154 23.954 1.00 51.59 119 ARG A N 1
ATOM 892 C CA . ARG A 1 119 ? -15.553 23.458 24.442 1.00 51.59 119 ARG A CA 1
ATOM 893 C C . ARG A 1 119 ? -15.700 23.389 25.970 1.00 51.59 119 ARG A C 1
ATOM 895 O O . ARG A 1 119 ? -16.187 22.360 26.445 1.00 51.59 119 ARG A O 1
ATOM 902 N N . PRO A 1 120 ? -15.263 24.433 26.694 1.00 68.56 120 PRO A N 1
ATOM 903 C CA . PRO A 1 120 ? -15.488 24.558 28.130 1.00 68.56 120 PRO A CA 1
ATOM 904 C C . PRO A 1 120 ? -16.975 24.718 28.459 1.00 68.56 120 PRO A C 1
ATOM 906 O O . PRO A 1 120 ? -17.723 25.229 27.589 1.00 68.56 120 PRO A O 1
#

Sequence (120 aa):
MTVETSQTPSAAIDSDRWPAVAKVPRGPLAAASAAIANRLLRRTATHLPLRLVYSDGTATGAADPRAPSLFIHRPDALARRIGRHGLIGIGESYMAGEWASKELTRVLTSRIHIPQPTRP

Secondary structure (DSSP, 8-state):
--------------TTT-HHHHS---SHHHHHHHHHHHHHHHHHHHHTT-EEEETTS-EEE---TTS-EEEES-HHHHHHHHHHHTHHHHHHHHHTTSEE-SSHHHHHT-----PPP---